Protein AF-A0A915LLZ2-F1 (afdb_monomer_lite)

Radius of gyration: 17.26 Å; chains: 1; bounding box: 29×30×53 Å

Organism: Meloidogyne javanica (NCBI:txid6303)

pLDDT: mean 81.59, std 16.97, range [46.81, 98.12]

Secondary structure (DSSP, 8-state):
-HHHHHHHHHHHHHHH-SSSS--PBPHHHHHHHHT--HHHHHHHHHHHHHTTSEEEEEETTEEEEEE--TTHHHHHHHHHHHHHHHHTT---

Foldseek 3Di:
DVVLLVVVLVVQCVVQVPPPPRDFAALVNQCVVVVHDSVVSVVSLVVNVVVQQWDWDADPVGIGIHGRPVVVVVVVVVVVVVVVVVVVPPDD

InterPro domains:
  IPR036388 Winged helix-like DNA-binding domain superfamily [G3DSA:1.10.10.10] (1-72)
  IPR036390 Winged helix DNA-binding domain superfamily [SSF46785] (8-71)
  IPR037855 Vacuolar protein sorting protein 36 [PTHR13128] (2-71)
  IPR040608 Snf8/Vps36 family [PF04157] (7-58)

Structure (mmCIF, N/CA/C/O backbone):
data_AF-A0A915LLZ2-F1
#
_entry.id   AF-A0A915LLZ2-F1
#
loop_
_atom_site.group_PDB
_atom_site.id
_atom_site.type_symbol
_atom_site.label_atom_id
_atom_site.label_alt_id
_atom_site.label_comp_id
_atom_site.label_asym_id
_atom_site.label_entity_id
_atom_site.label_seq_id
_atom_site.pdbx_PDB_ins_code
_atom_site.Cartn_x
_atom_site.Cartn_y
_atom_site.Cartn_z
_atom_site.occupancy
_atom_site.B_iso_or_equiv
_atom_site.auth_seq_id
_atom_site.auth_comp_id
_atom_site.auth_asym_id
_atom_site.auth_atom_id
_atom_site.pdbx_PDB_model_num
ATOM 1 N N . MET A 1 1 ? -10.251 10.353 -8.697 1.00 58.94 1 MET A N 1
ATOM 2 C CA . MET A 1 1 ? -9.697 9.070 -8.211 1.00 58.94 1 MET A CA 1
ATOM 3 C C . MET A 1 1 ? -8.183 9.026 -8.374 1.00 58.94 1 MET A C 1
ATOM 5 O O . MET A 1 1 ? -7.519 8.634 -7.431 1.00 58.94 1 MET A O 1
ATOM 9 N N . GLU A 1 2 ? -7.640 9.513 -9.490 1.00 71.38 2 GLU A N 1
ATOM 10 C CA . GLU A 1 2 ? -6.193 9.568 -9.767 1.00 71.38 2 GLU A CA 1
ATOM 11 C C . GLU A 1 2 ? -5.359 10.306 -8.698 1.00 71.38 2 GLU A C 1
ATOM 13 O O . GLU A 1 2 ? -4.416 9.721 -8.172 1.00 71.38 2 GLU A O 1
ATOM 18 N N . LYS A 1 3 ? -5.799 11.501 -8.257 1.00 83.38 3 LYS A N 1
ATOM 19 C CA . LYS A 1 3 ? -5.114 12.292 -7.209 1.00 83.38 3 LYS A CA 1
ATOM 20 C C . LYS A 1 3 ? -4.826 11.528 -5.913 1.00 83.38 3 LYS A C 1
ATOM 22 O O . LYS A 1 3 ? -3.776 11.708 -5.320 1.00 83.38 3 LYS A O 1
ATOM 27 N N . MET A 1 4 ? -5.749 10.670 -5.475 1.00 87.81 4 MET A N 1
ATOM 28 C CA . MET A 1 4 ? -5.572 9.918 -4.228 1.00 87.81 4 MET A CA 1
ATOM 29 C C . MET A 1 4 ? -4.456 8.880 -4.361 1.00 87.81 4 MET A C 1
ATOM 31 O O . MET A 1 4 ? -3.728 8.637 -3.409 1.00 87.81 4 MET A O 1
ATOM 35 N N . 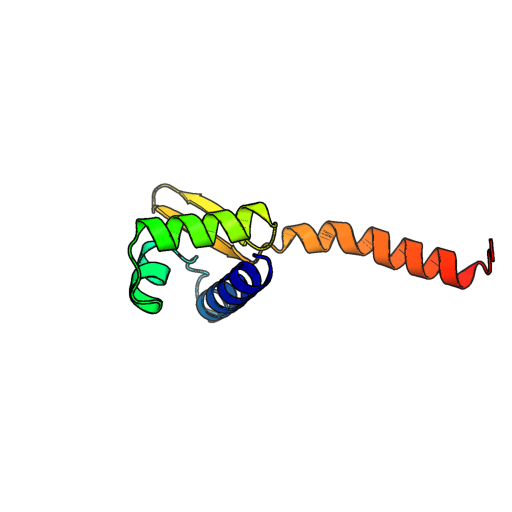ALA A 1 5 ? -4.308 8.260 -5.530 1.00 89.31 5 ALA A N 1
ATOM 36 C CA . ALA A 1 5 ? -3.252 7.282 -5.743 1.00 89.31 5 ALA A CA 1
ATOM 37 C C . ALA A 1 5 ? -1.870 7.947 -5.866 1.00 89.31 5 ALA A C 1
ATOM 39 O O . ALA A 1 5 ? -0.888 7.339 -5.456 1.00 89.31 5 ALA A O 1
ATOM 40 N N . ASP A 1 6 ? -1.798 9.187 -6.371 1.00 91.94 6 ASP A N 1
ATOM 41 C CA . ASP A 1 6 ? -0.560 9.986 -6.354 1.00 91.94 6 ASP A CA 1
ATOM 42 C C . ASP A 1 6 ? -0.123 10.322 -4.927 1.00 91.94 6 ASP A C 1
ATOM 44 O O . ASP A 1 6 ? 1.031 10.110 -4.571 1.00 91.94 6 ASP A O 1
ATOM 48 N N . GLU A 1 7 ? -1.058 10.767 -4.083 1.00 93.12 7 GLU A N 1
ATOM 49 C CA . GLU A 1 7 ? -0.788 11.051 -2.665 1.00 93.12 7 GLU A CA 1
ATOM 50 C C . GLU A 1 7 ? -0.276 9.805 -1.923 1.00 93.12 7 GLU A C 1
ATOM 52 O O . GLU A 1 7 ? 0.641 9.874 -1.103 1.00 93.12 7 GLU A O 1
ATOM 57 N N . ILE A 1 8 ? -0.863 8.641 -2.218 1.00 95.06 8 ILE A N 1
ATOM 58 C CA . ILE A 1 8 ? -0.430 7.365 -1.646 1.00 95.06 8 ILE A CA 1
ATOM 59 C C . ILE A 1 8 ? 0.962 6.974 -2.152 1.00 95.06 8 ILE A C 1
ATOM 61 O O . ILE A 1 8 ? 1.780 6.524 -1.351 1.00 95.06 8 ILE A O 1
ATOM 65 N N . LEU A 1 9 ? 1.244 7.156 -3.444 1.00 93.88 9 LEU A N 1
ATOM 66 C CA . LEU A 1 9 ? 2.563 6.893 -4.017 1.00 93.88 9 LEU A CA 1
ATOM 67 C C . LEU A 1 9 ? 3.635 7.749 -3.339 1.00 93.88 9 LEU A C 1
ATOM 69 O O . LEU A 1 9 ? 4.624 7.202 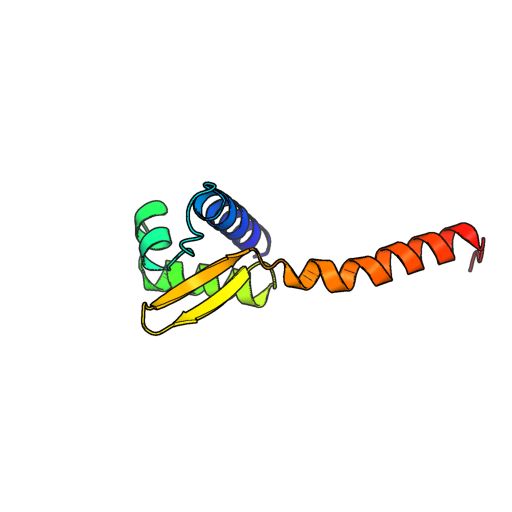-2.863 1.00 93.88 9 LEU A O 1
ATOM 73 N N . GLU A 1 10 ? 3.417 9.061 -3.238 1.00 92.06 10 GLU A N 1
ATOM 74 C CA . GLU A 1 10 ? 4.360 9.984 -2.597 1.00 92.06 10 GLU A CA 1
ATOM 75 C C . GLU A 1 10 ? 4.674 9.555 -1.156 1.00 92.06 10 GLU A C 1
ATOM 77 O O . GLU A 1 10 ? 5.837 9.499 -0.749 1.00 92.06 10 GLU A O 1
ATOM 82 N N . MET A 1 11 ? 3.644 9.168 -0.400 1.00 91.56 11 MET A N 1
ATOM 83 C CA . MET A 1 11 ? 3.801 8.701 0.974 1.00 91.56 11 MET A CA 1
ATOM 84 C C . MET A 1 11 ? 4.580 7.387 1.075 1.00 91.56 11 MET A C 1
ATOM 86 O O . MET A 1 11 ? 5.436 7.251 1.952 1.00 91.56 11 MET A O 1
ATOM 90 N N . VAL A 1 12 ? 4.277 6.411 0.213 1.00 92.69 12 VAL A N 1
ATOM 91 C CA . VAL A 1 12 ? 4.984 5.124 0.203 1.00 92.69 12 VAL A CA 1
ATOM 92 C C . VAL A 1 12 ? 6.453 5.347 -0.145 1.00 92.69 12 VAL A C 1
ATOM 94 O O . VAL A 1 12 ? 7.307 4.888 0.607 1.00 92.69 12 VAL A O 1
ATOM 97 N N . THR A 1 13 ? 6.746 6.125 -1.191 1.00 91.31 13 THR A N 1
ATOM 98 C CA . THR A 1 13 ? 8.113 6.478 -1.606 1.00 91.31 13 THR A CA 1
ATOM 99 C C . THR A 1 13 ? 8.900 7.128 -0.467 1.00 91.31 13 THR A C 1
ATOM 101 O O . THR A 1 13 ? 9.990 6.671 -0.121 1.00 91.31 13 THR A O 1
ATOM 104 N N . ALA A 1 14 ? 8.319 8.129 0.204 1.00 88.69 14 ALA A N 1
ATOM 105 C CA . ALA A 1 14 ? 8.965 8.808 1.329 1.00 88.69 14 ALA A CA 1
ATOM 106 C C . ALA A 1 14 ? 9.308 7.860 2.498 1.00 88.69 14 ALA A C 1
ATOM 108 O O . ALA A 1 14 ? 10.275 8.082 3.233 1.00 88.69 14 ALA A O 1
ATOM 109 N N . MET A 1 15 ? 8.525 6.795 2.680 1.00 86.06 15 MET A N 1
ATOM 110 C CA . MET A 1 15 ? 8.714 5.841 3.772 1.00 86.06 15 MET A CA 1
ATOM 111 C C . MET A 1 15 ? 9.673 4.706 3.400 1.00 86.06 15 MET A C 1
ATOM 113 O O . MET A 1 15 ? 10.343 4.182 4.295 1.00 86.06 15 MET A O 1
ATOM 117 N N . THR A 1 16 ? 9.782 4.355 2.116 1.00 84.81 16 THR A N 1
ATOM 118 C CA . THR A 1 16 ? 10.638 3.260 1.632 1.00 84.81 16 THR A CA 1
ATOM 119 C C . THR A 1 16 ? 12.068 3.685 1.278 1.00 84.81 16 THR A C 1
ATOM 121 O O . THR A 1 16 ? 12.965 2.846 1.344 1.00 84.81 16 THR A O 1
ATOM 124 N N . ASP A 1 17 ? 12.319 4.965 0.984 1.00 69.94 17 ASP A N 1
ATOM 125 C CA . ASP A 1 17 ? 13.605 5.455 0.442 1.00 69.94 17 ASP A CA 1
ATOM 126 C C . ASP A 1 17 ? 14.685 5.807 1.490 1.00 69.94 17 ASP A C 1
ATOM 128 O O . ASP A 1 17 ? 15.731 6.373 1.167 1.00 69.94 17 ASP A O 1
ATOM 132 N N . ASN A 1 18 ? 14.506 5.438 2.761 1.00 60.28 18 ASN A N 1
ATOM 133 C CA . ASN A 1 18 ? 15.385 5.865 3.863 1.00 60.28 18 ASN A CA 1
ATOM 134 C C . ASN A 1 18 ? 16.750 5.136 3.961 1.00 60.28 18 ASN A C 1
ATOM 136 O O . ASN A 1 18 ? 17.278 4.956 5.059 1.00 60.28 18 ASN A O 1
ATOM 140 N N . GLY A 1 19 ? 17.343 4.720 2.833 1.00 55.22 19 GLY A N 1
ATOM 141 C CA . GLY A 1 19 ? 18.756 4.311 2.710 1.00 55.22 19 GLY A CA 1
ATOM 142 C C . GLY A 1 19 ? 19.216 3.109 3.547 1.00 55.22 19 GLY A C 1
ATOM 143 O O . GLY A 1 19 ? 20.401 2.782 3.549 1.00 55.22 19 GLY A O 1
ATOM 144 N N . ASN A 1 20 ? 18.311 2.449 4.265 1.00 46.81 20 ASN A N 1
ATOM 145 C CA . ASN A 1 20 ? 18.635 1.401 5.217 1.00 46.81 20 ASN A CA 1
ATOM 146 C C . ASN A 1 20 ? 17.542 0.335 5.139 1.00 46.81 20 ASN A C 1
ATOM 148 O O . ASN A 1 20 ? 16.439 0.582 5.605 1.00 46.81 20 ASN A O 1
ATOM 152 N N . SER A 1 21 ? 17.847 -0.813 4.520 1.00 53.25 21 SER A N 1
ATOM 153 C CA . SER A 1 21 ? 16.985 -2.007 4.411 1.00 53.25 21 SER A CA 1
ATOM 154 C C . SER A 1 21 ? 15.517 -1.693 4.082 1.00 53.25 21 SER A C 1
ATOM 156 O O . SER A 1 21 ? 14.728 -1.463 4.990 1.00 53.25 21 SER A O 1
ATOM 158 N N . SER A 1 22 ? 15.150 -1.695 2.797 1.00 60.66 22 SER A N 1
ATOM 159 C CA . SER A 1 22 ? 13.808 -1.372 2.283 1.00 60.66 22 SER A CA 1
ATOM 160 C C . SER A 1 22 ? 12.683 -2.106 3.029 1.00 60.66 22 SER A C 1
ATOM 162 O O . SER A 1 22 ? 12.271 -3.200 2.642 1.00 60.66 22 SER A O 1
ATOM 164 N N . SER A 1 23 ? 12.170 -1.524 4.111 1.00 75.69 23 SER A N 1
ATOM 165 C CA . SER A 1 23 ? 10.979 -2.037 4.771 1.00 75.69 23 SER A CA 1
ATOM 166 C C . SER A 1 23 ? 9.798 -1.483 3.997 1.00 75.69 23 SER A C 1
ATOM 168 O O . SER A 1 23 ? 9.548 -0.277 4.047 1.00 75.69 23 SER A O 1
ATOM 170 N N . GLY A 1 24 ? 9.109 -2.329 3.240 1.00 87.12 24 GLY A N 1
ATOM 171 C CA . GLY A 1 24 ? 7.932 -1.888 2.506 1.00 87.12 24 GLY A CA 1
ATOM 172 C C . GLY A 1 24 ? 6.841 -1.340 3.416 1.00 87.12 24 GLY A C 1
ATOM 173 O O . GLY A 1 24 ? 6.887 -1.448 4.646 1.00 87.12 24 GLY A O 1
ATOM 174 N N . PHE A 1 25 ? 5.843 -0.724 2.798 1.00 94.31 25 PHE A N 1
ATOM 175 C CA . 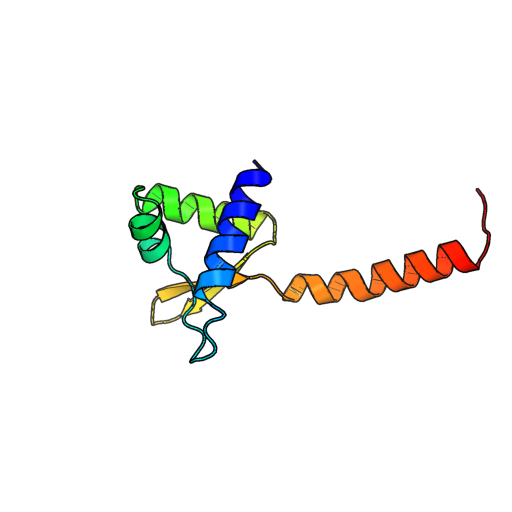PHE A 1 25 ? 4.806 -0.002 3.516 1.00 94.31 25 PHE A CA 1
ATOM 176 C C . PHE A 1 25 ? 3.534 -0.842 3.646 1.00 94.31 25 PHE A C 1
ATOM 178 O O . PHE A 1 25 ? 2.966 -1.305 2.663 1.00 94.31 25 PHE A O 1
ATOM 185 N N . SER A 1 26 ? 3.074 -1.059 4.872 1.00 95.50 26 SER A N 1
ATOM 186 C CA . SER A 1 26 ? 1.889 -1.862 5.183 1.00 95.50 26 SER A CA 1
ATOM 187 C C . SER A 1 26 ? 0.635 -1.001 5.350 1.00 95.50 26 SER A C 1
ATOM 189 O O . SER A 1 26 ? 0.689 0.173 5.728 1.00 95.50 26 SER A O 1
ATOM 191 N N . ALA A 1 27 ? -0.537 -1.621 5.184 1.00 96.88 27 ALA A N 1
ATOM 192 C CA . ALA A 1 27 ? -1.819 -0.965 5.448 1.00 96.88 27 ALA A CA 1
ATOM 193 C C . ALA A 1 27 ? -1.951 -0.460 6.896 1.00 96.88 27 ALA A C 1
ATOM 195 O O . ALA A 1 27 ? -2.599 0.557 7.137 1.00 96.88 27 ALA A O 1
ATOM 196 N N . ALA A 1 28 ? -1.309 -1.128 7.861 1.00 96.00 28 ALA A N 1
ATOM 197 C CA . ALA A 1 28 ? -1.298 -0.690 9.254 1.00 96.00 28 ALA A CA 1
ATOM 198 C C . ALA A 1 28 ? -0.496 0.607 9.446 1.00 96.00 28 ALA A C 1
ATOM 200 O O . ALA A 1 28 ? -0.925 1.488 10.196 1.00 96.00 28 ALA A O 1
ATOM 201 N N . GLN A 1 29 ? 0.637 0.751 8.749 1.00 95.12 29 GLN A N 1
ATOM 202 C CA . GLN A 1 29 ? 1.421 1.989 8.758 1.00 95.12 29 GLN A CA 1
ATOM 203 C C . GLN A 1 29 ? 0.631 3.139 8.127 1.00 95.12 29 GLN A C 1
ATOM 205 O O . GLN A 1 29 ? 0.559 4.209 8.732 1.00 95.12 29 GLN A O 1
ATOM 210 N N . LEU A 1 30 ? -0.042 2.902 6.994 1.00 95.38 30 LEU A N 1
ATOM 211 C CA . LEU A 1 30 ? -0.905 3.908 6.369 1.00 95.38 30 LEU A CA 1
ATOM 212 C C . LEU A 1 30 ? -2.076 4.309 7.278 1.00 95.38 30 LEU A C 1
ATOM 214 O O . LEU A 1 30 ? -2.330 5.493 7.473 1.00 95.38 30 LEU A O 1
ATOM 218 N N . ALA A 1 31 ? -2.770 3.337 7.875 1.00 97.19 31 ALA A N 1
ATOM 219 C CA . ALA A 1 31 ? -3.888 3.594 8.782 1.00 97.19 31 ALA A CA 1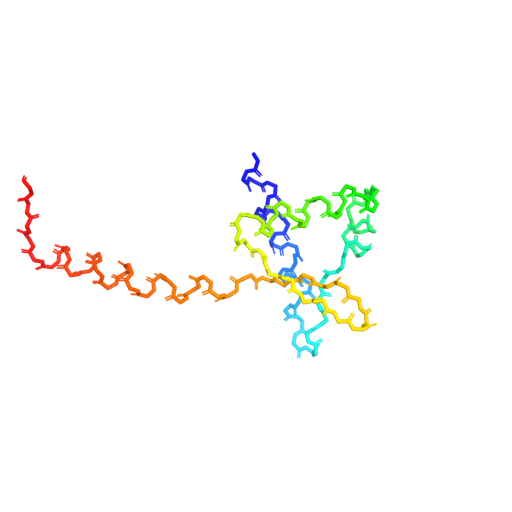
ATOM 220 C C . ALA A 1 31 ? -3.469 4.471 9.968 1.00 97.19 31 ALA A C 1
ATOM 222 O O . ALA A 1 31 ? -4.133 5.461 10.282 1.00 97.19 31 ALA A O 1
ATOM 223 N N . LYS A 1 32 ? -2.326 4.140 10.585 1.00 95.81 32 LYS A N 1
ATOM 224 C CA . LYS A 1 32 ? -1.750 4.908 11.692 1.00 95.81 32 LYS A CA 1
ATOM 225 C C . LYS A 1 32 ? -1.341 6.314 11.258 1.00 95.81 32 LYS A C 1
ATOM 227 O O . LYS A 1 32 ? -1.589 7.259 11.998 1.00 95.81 32 LYS A O 1
ATOM 232 N N . HIS A 1 33 ? -0.712 6.448 10.093 1.00 92.94 33 HIS A N 1
ATOM 233 C CA . HIS A 1 33 ? -0.221 7.731 9.599 1.00 92.94 33 HIS A CA 1
ATOM 234 C C . HIS A 1 33 ? -1.366 8.667 9.183 1.00 92.94 33 HIS A C 1
ATOM 236 O O . HIS A 1 33 ? -1.365 9.839 9.544 1.00 92.94 33 HIS A O 1
ATOM 242 N N . SER A 1 34 ? -2.371 8.152 8.472 1.00 93.12 34 SER A N 1
ATOM 243 C CA . SER A 1 34 ? -3.500 8.943 7.965 1.00 93.12 34 SER A CA 1
ATOM 244 C C . SER A 1 34 ? -4.678 9.062 8.940 1.00 93.12 34 SER A C 1
ATOM 246 O O . SER A 1 34 ? -5.643 9.754 8.628 1.00 93.12 34 SER A O 1
ATOM 248 N N . GLY A 1 35 ? -4.648 8.377 10.088 1.00 96.44 35 GLY A N 1
ATOM 249 C CA . GLY A 1 35 ? -5.749 8.394 11.059 1.00 96.44 35 GLY A CA 1
ATOM 250 C C . GLY A 1 35 ? -7.045 7.775 10.525 1.00 96.44 35 GLY A C 1
ATOM 251 O O . GLY A 1 35 ? -8.136 8.235 10.856 1.00 96.44 35 GLY A O 1
ATOM 252 N N . ILE A 1 36 ? -6.933 6.753 9.673 1.00 96.81 36 ILE A N 1
ATOM 253 C CA . ILE A 1 36 ? -8.067 6.075 9.027 1.00 96.81 36 ILE A CA 1
ATOM 254 C C . ILE A 1 36 ? -8.183 4.620 9.483 1.00 96.81 36 ILE A C 1
ATOM 256 O O . ILE A 1 36 ? -7.267 4.060 10.084 1.00 96.81 36 ILE A O 1
ATOM 260 N N . SER A 1 37 ? -9.314 3.980 9.179 1.00 98.12 37 SER A N 1
ATOM 261 C CA . SER A 1 37 ? -9.480 2.551 9.445 1.00 98.12 37 SER A CA 1
ATOM 262 C C . SER A 1 37 ? -8.511 1.710 8.605 1.00 98.12 37 SER A C 1
ATOM 264 O O . SER A 1 37 ? -8.163 2.065 7.477 1.00 98.12 37 SER A O 1
ATOM 266 N N . LEU A 1 38 ? -8.116 0.549 9.138 1.00 97.38 38 LEU A N 1
ATOM 267 C CA . LEU A 1 38 ? -7.245 -0.398 8.435 1.00 97.38 38 LEU A CA 1
ATOM 268 C C . LEU A 1 38 ? -7.838 -0.855 7.093 1.00 97.38 38 LEU A C 1
ATOM 270 O O . LEU A 1 38 ? -7.105 -1.042 6.124 1.00 97.38 38 LEU A O 1
ATOM 274 N N . ILE A 1 39 ? -9.165 -1.003 7.033 1.00 97.81 39 ILE A N 1
ATOM 275 C CA . ILE A 1 39 ? -9.888 -1.372 5.810 1.00 97.81 39 ILE A CA 1
ATOM 276 C C . ILE A 1 39 ? -9.704 -0.280 4.752 1.00 97.81 39 ILE A C 1
ATOM 278 O O . ILE A 1 39 ? -9.242 -0.579 3.655 1.00 97.81 39 ILE A O 1
ATOM 282 N N . LEU A 1 40 ? -9.954 0.987 5.103 1.00 96.88 40 LEU A N 1
ATOM 283 C CA . LEU A 1 40 ? -9.822 2.101 4.161 1.00 96.88 40 LEU A CA 1
ATOM 284 C C . LEU A 1 40 ? -8.370 2.296 3.704 1.00 96.88 40 LEU A C 1
ATOM 286 O O . LEU A 1 40 ? -8.118 2.583 2.538 1.00 96.88 40 LEU A O 1
ATOM 290 N N . ALA A 1 41 ? -7.404 2.113 4.605 1.00 97.50 41 ALA A N 1
ATOM 291 C CA . ALA A 1 41 ? -5.989 2.119 4.245 1.00 97.50 41 ALA A CA 1
ATOM 292 C C . ALA A 1 41 ? -5.652 1.009 3.234 1.00 97.50 41 ALA A C 1
ATOM 294 O O . ALA A 1 4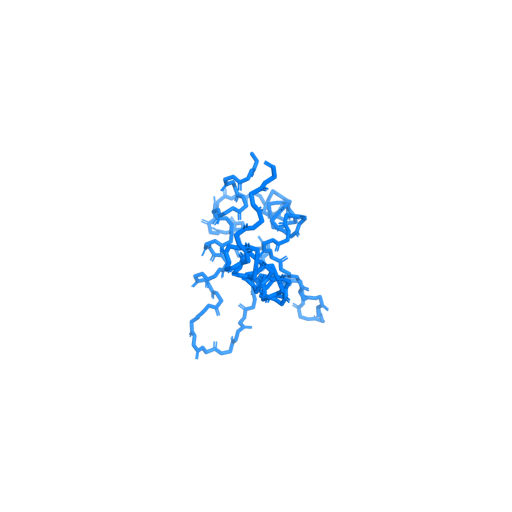1 ? -4.976 1.259 2.238 1.00 97.50 41 ALA A O 1
ATOM 295 N N .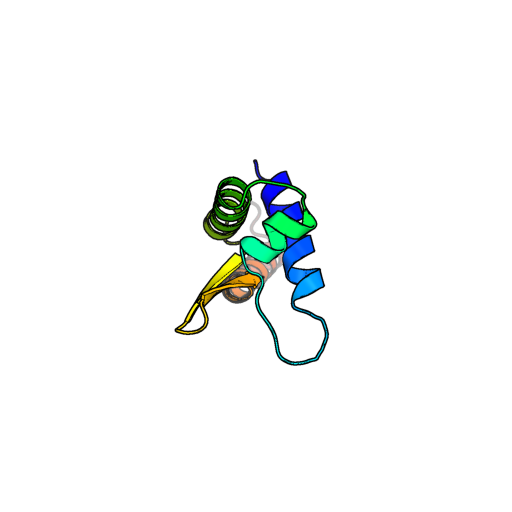 SER A 1 42 ? -6.168 -0.201 3.458 1.00 96.69 42 SER A N 1
ATOM 296 C CA . SER A 1 42 ? -5.958 -1.339 2.556 1.00 96.69 42 SER A CA 1
ATOM 297 C C . SER A 1 42 ? -6.562 -1.091 1.173 1.00 96.69 42 SER A C 1
ATOM 299 O O . SER A 1 42 ? -5.924 -1.392 0.168 1.00 96.69 42 SER A O 1
ATOM 301 N N . GLU A 1 43 ? -7.767 -0.520 1.106 1.00 97.00 43 GLU A N 1
ATOM 302 C CA . GLU A 1 43 ? -8.411 -0.158 -0.162 1.00 97.00 43 GLU A CA 1
ATOM 303 C C . GLU A 1 43 ? -7.610 0.900 -0.920 1.00 97.00 43 GLU A C 1
ATOM 305 O O . GLU A 1 43 ? -7.367 0.735 -2.111 1.00 97.00 43 GLU A O 1
ATOM 310 N N . ARG A 1 44 ? -7.123 1.943 -0.239 1.00 96.62 44 ARG A N 1
ATOM 311 C CA . ARG A 1 44 ? -6.314 2.996 -0.875 1.00 96.62 44 ARG A CA 1
ATOM 312 C C . ARG A 1 44 ? -5.010 2.466 -1.468 1.00 96.62 44 ARG A C 1
ATOM 314 O O . ARG A 1 44 ? -4.659 2.847 -2.581 1.00 96.62 44 ARG A O 1
ATOM 321 N N . LEU A 1 45 ? -4.323 1.568 -0.761 1.00 96.88 45 LEU A N 1
ATOM 322 C CA . LEU A 1 45 ? -3.114 0.917 -1.281 1.00 96.88 45 LEU A CA 1
ATOM 323 C C . LEU A 1 45 ? -3.428 0.045 -2.501 1.00 96.88 45 LEU A C 1
ATOM 325 O O . LEU A 1 45 ? -2.734 0.139 -3.509 1.00 96.88 45 LEU A O 1
ATOM 329 N N . ARG A 1 46 ? -4.516 -0.735 -2.452 1.00 95.69 46 ARG A N 1
ATOM 330 C CA . ARG A 1 46 ? -4.973 -1.548 -3.593 1.00 95.69 46 ARG A CA 1
ATOM 331 C C . ARG A 1 46 ? -5.405 -0.700 -4.788 1.00 95.69 46 ARG A C 1
ATOM 333 O O . ARG A 1 46 ? -5.156 -1.090 -5.917 1.00 95.69 46 ARG A O 1
ATOM 340 N N . MET A 1 47 ? -6.016 0.462 -4.564 1.00 95.69 47 MET A N 1
ATOM 341 C CA . MET A 1 47 ? -6.357 1.396 -5.642 1.00 95.69 47 MET A CA 1
ATOM 342 C C . MET A 1 47 ? -5.108 1.966 -6.324 1.00 95.69 47 MET A C 1
ATOM 344 O O . MET A 1 47 ? -5.114 2.162 -7.535 1.00 95.69 47 MET A O 1
ATOM 348 N N . ALA A 1 48 ? -4.048 2.251 -5.563 1.00 95.19 48 ALA A N 1
ATOM 349 C CA . ALA A 1 48 ? -2.780 2.702 -6.132 1.00 95.19 48 ALA A CA 1
ATOM 350 C C . ALA A 1 48 ? -2.034 1.564 -6.859 1.00 95.19 48 ALA A C 1
ATOM 352 O O . ALA A 1 48 ? -1.414 1.811 -7.892 1.00 95.19 48 ALA A O 1
ATOM 353 N N . GLU A 1 49 ? -2.142 0.326 -6.368 1.00 95.38 49 GLU A N 1
ATOM 354 C CA . GLU A 1 49 ? -1.688 -0.888 -7.067 1.00 95.38 49 GLU A CA 1
ATOM 355 C C . GLU A 1 49 ? -2.430 -1.090 -8.401 1.00 95.38 49 GLU A C 1
ATOM 357 O O . GLU A 1 49 ? -1.788 -1.287 -9.426 1.00 95.38 49 GLU A O 1
ATOM 362 N N . ASP A 1 50 ? -3.761 -0.978 -8.416 1.00 94.25 50 ASP A N 1
ATOM 363 C CA . ASP A 1 50 ? -4.595 -1.151 -9.620 1.00 94.25 50 ASP A CA 1
ATOM 364 C C . ASP A 1 50 ? -4.291 -0.104 -10.707 1.00 94.25 50 ASP A C 1
ATOM 366 O O . ASP A 1 50 ? -4.348 -0.384 -11.901 1.00 94.25 50 ASP A O 1
ATOM 370 N N . GLN A 1 51 ? -3.874 1.098 -10.298 1.00 92.38 51 GLN A N 1
ATOM 371 C CA . GLN A 1 51 ? -3.382 2.144 -11.204 1.00 92.38 51 GLN A CA 1
ATOM 372 C C . GLN A 1 51 ? -1.920 1.945 -11.628 1.00 92.38 51 GLN A C 1
ATOM 374 O O . GLN A 1 51 ? -1.337 2.821 -12.265 1.00 92.38 51 GLN A O 1
ATOM 379 N N . GLY A 1 52 ? -1.297 0.835 -11.233 1.00 92.38 52 GLY A N 1
ATOM 380 C CA . GLY A 1 52 ? 0.090 0.518 -11.539 1.00 92.38 52 GLY A CA 1
ATOM 381 C C . GLY A 1 52 ? 1.106 1.412 -10.831 1.00 92.38 52 GLY A C 1
ATOM 382 O O . GLY A 1 52 ? 2.270 1.372 -11.206 1.00 92.38 52 GLY A O 1
ATOM 383 N N . LYS A 1 53 ? 0.722 2.214 -9.831 1.00 92.12 53 LYS A N 1
ATOM 384 C CA . LYS A 1 53 ? 1.651 3.111 -9.113 1.00 92.12 53 LYS A CA 1
ATOM 385 C C . LYS A 1 53 ? 2.443 2.379 -8.039 1.00 92.12 53 LYS A C 1
ATOM 387 O O . LYS A 1 53 ? 3.590 2.729 -7.778 1.00 92.12 53 LYS A O 1
ATOM 392 N N . LEU A 1 54 ? 1.836 1.367 -7.426 1.00 94.69 54 LEU A N 1
ATOM 393 C CA . LEU A 1 54 ? 2.470 0.522 -6.419 1.00 94.69 54 LEU A CA 1
ATOM 394 C C . LEU A 1 54 ? 2.557 -0.925 -6.891 1.00 94.69 54 LEU A C 1
ATOM 396 O O . LEU A 1 54 ? 1.711 -1.394 -7.648 1.00 94.69 54 LEU A O 1
ATOM 400 N N . CYS A 1 55 ? 3.552 -1.641 -6.390 1.00 94.19 55 CYS A N 1
ATOM 401 C CA . CYS A 1 55 ? 3.609 -3.095 -6.426 1.00 94.19 55 CYS A CA 1
ATOM 402 C C . CYS A 1 55 ? 3.597 -3.627 -4.989 1.00 94.19 55 CYS A C 1
ATOM 404 O O . CYS A 1 55 ? 3.923 -2.903 -4.042 1.00 94.19 55 CYS A O 1
ATOM 406 N N . ARG A 1 56 ? 3.183 -4.883 -4.811 1.00 94.25 56 ARG A N 1
ATOM 407 C CA . ARG A 1 56 ? 3.137 -5.518 -3.493 1.00 94.25 56 ARG A CA 1
ATOM 408 C C . ARG A 1 56 ? 4.010 -6.759 -3.433 1.00 94.25 56 ARG A C 1
ATOM 410 O O . ARG A 1 56 ? 4.104 -7.502 -4.406 1.00 94.25 56 ARG A O 1
ATOM 417 N N . ASP A 1 57 ? 4.576 -6.983 -2.260 1.00 93.00 57 ASP A N 1
ATOM 418 C CA . ASP A 1 57 ? 5.316 -8.183 -1.899 1.00 93.00 57 ASP A CA 1
ATOM 419 C C . ASP A 1 57 ? 4.570 -8.893 -0.765 1.00 93.00 57 ASP A C 1
ATOM 421 O O . ASP A 1 57 ? 4.322 -8.305 0.295 1.00 93.00 57 ASP A O 1
ATOM 425 N N . ASP A 1 58 ? 4.151 -10.132 -1.022 1.00 94.44 58 ASP A N 1
ATOM 426 C CA . ASP A 1 58 ? 3.438 -10.975 -0.064 1.00 94.44 58 ASP A CA 1
ATOM 427 C C . ASP A 1 58 ? 4.400 -12.028 0.480 1.00 94.44 58 ASP A C 1
ATOM 429 O O . ASP A 1 58 ? 4.814 -12.956 -0.220 1.00 94.44 58 ASP A O 1
ATOM 433 N N . THR A 1 59 ? 4.784 -11.854 1.740 1.00 89.94 59 THR A N 1
ATOM 434 C CA . THR A 1 59 ? 5.807 -12.666 2.395 1.00 89.94 59 THR A CA 1
ATOM 435 C C . THR A 1 59 ? 5.271 -13.267 3.688 1.00 89.94 59 THR A C 1
ATOM 437 O O . THR A 1 59 ? 4.256 -12.841 4.236 1.00 89.94 59 THR A O 1
ATOM 440 N N . ILE A 1 60 ? 6.028 -14.197 4.276 1.00 92.38 60 ILE A N 1
ATOM 441 C CA . ILE A 1 60 ? 5.729 -14.717 5.621 1.00 92.38 60 ILE A CA 1
ATOM 442 C C . ILE A 1 60 ? 5.700 -13.623 6.704 1.00 92.38 60 ILE A C 1
ATOM 444 O O . ILE A 1 60 ? 5.122 -13.832 7.768 1.00 92.38 60 ILE A O 1
ATOM 448 N N . GLN A 1 61 ? 6.348 -12.478 6.461 1.00 87.94 61 GLN A N 1
ATOM 449 C CA . GLN A 1 61 ? 6.385 -11.344 7.386 1.00 87.94 61 GLN A CA 1
ATOM 450 C C . GLN A 1 61 ? 5.165 -10.428 7.227 1.00 87.94 61 GLN A C 1
ATOM 452 O O . GLN A 1 61 ? 4.900 -9.608 8.106 1.00 87.94 61 GLN A O 1
ATOM 457 N N . GLY A 1 62 ? 4.419 -10.576 6.131 1.00 90.94 62 GLY A N 1
ATOM 458 C CA . GLY A 1 62 ? 3.222 -9.810 5.824 1.00 90.94 62 GLY A CA 1
ATOM 459 C C . GLY A 1 62 ? 3.214 -9.259 4.402 1.00 90.94 62 GLY A C 1
ATOM 460 O O . GLY A 1 62 ? 4.098 -9.539 3.590 1.00 90.94 62 GLY A O 1
ATOM 461 N N . LEU A 1 63 ? 2.186 -8.448 4.147 1.00 94.12 63 LEU A N 1
ATOM 462 C CA . LEU A 1 63 ? 1.949 -7.776 2.878 1.00 94.12 63 LEU A CA 1
ATOM 463 C C . LEU A 1 63 ? 2.491 -6.349 2.920 1.00 94.12 63 LEU A C 1
ATOM 465 O O . LEU A 1 63 ? 2.039 -5.526 3.729 1.00 94.12 63 LEU A O 1
ATOM 469 N N . PHE A 1 64 ? 3.408 -6.053 2.011 1.00 94.69 64 PHE A N 1
ATOM 470 C CA . PHE A 1 64 ? 4.053 -4.753 1.916 1.00 94.69 64 PHE A CA 1
ATOM 471 C C . PHE A 1 64 ? 3.897 -4.161 0.522 1.00 94.69 64 PHE A C 1
ATOM 473 O O . PHE A 1 64 ? 3.885 -4.888 -0.465 1.00 94.69 64 PHE A O 1
ATOM 480 N N . PHE A 1 65 ? 3.788 -2.839 0.449 1.00 95.56 65 PHE A N 1
ATOM 481 C CA . PHE A 1 65 ? 3.684 -2.082 -0.791 1.00 95.56 65 PHE A CA 1
ATOM 482 C C . PHE A 1 65 ? 4.941 -1.243 -1.021 1.00 95.56 65 PHE A C 1
ATOM 484 O O . PHE A 1 65 ? 5.530 -0.715 -0.072 1.00 95.56 65 PHE A O 1
ATOM 491 N N . TYR A 1 66 ? 5.312 -1.104 -2.290 1.00 94.06 66 TYR A N 1
ATOM 492 C CA . TYR A 1 66 ? 6.475 -0.360 -2.763 1.00 94.06 66 TYR A CA 1
ATOM 493 C C . TYR A 1 66 ? 6.110 0.454 -4.008 1.00 94.06 66 TYR A C 1
ATOM 495 O O . TYR A 1 66 ? 5.159 0.086 -4.708 1.00 94.06 66 TYR A O 1
ATOM 503 N N . PRO A 1 67 ? 6.855 1.529 -4.322 1.00 93.12 67 PRO A N 1
ATOM 504 C CA . PRO A 1 67 ? 6.715 2.214 -5.601 1.00 93.12 67 PRO A CA 1
ATOM 505 C C . PRO A 1 67 ? 6.934 1.233 -6.757 1.00 93.12 67 PRO A C 1
ATOM 507 O O . PRO A 1 67 ? 7.883 0.442 -6.749 1.00 93.12 67 PRO A O 1
ATOM 510 N N . ASN A 1 68 ? 6.046 1.258 -7.749 1.00 91.94 68 ASN A N 1
ATOM 511 C CA . ASN A 1 68 ? 6.155 0.372 -8.897 1.00 91.94 68 ASN A CA 1
ATOM 512 C C . ASN A 1 68 ? 7.202 0.891 -9.893 1.00 91.94 68 ASN A C 1
ATOM 514 O O . ASN A 1 68 ? 6.898 1.675 -10.790 1.00 91.94 68 ASN A O 1
ATOM 518 N N . ASN A 1 69 ? 8.427 0.389 -9.770 1.00 86.69 69 ASN A N 1
ATOM 519 C CA . ASN A 1 69 ? 9.514 0.697 -10.700 1.00 86.69 69 ASN A CA 1
ATOM 520 C C . ASN A 1 69 ? 9.530 -0.210 -11.946 1.00 86.69 69 ASN A C 1
ATOM 522 O O . ASN A 1 69 ? 10.349 0.008 -12.836 1.00 86.69 69 ASN A O 1
ATOM 526 N N . PHE A 1 70 ? 8.642 -1.208 -12.053 1.00 83.62 70 PHE A N 1
ATOM 527 C CA . PHE A 1 70 ? 8.579 -2.088 -13.229 1.00 83.62 70 PHE A CA 1
ATOM 528 C C . PHE A 1 70 ? 8.040 -1.358 -14.464 1.00 83.62 70 PHE A C 1
ATOM 530 O O . PHE A 1 70 ? 8.461 -1.651 -15.578 1.00 83.62 70 PHE A O 1
ATOM 537 N N . ASN A 1 71 ? 7.183 -0.350 -14.272 1.00 66.31 71 ASN A N 1
ATOM 538 C CA . ASN A 1 71 ? 6.625 0.451 -15.367 1.00 66.31 71 ASN A CA 1
ATOM 539 C C . ASN A 1 71 ? 7.670 1.327 -16.074 1.00 66.31 71 ASN A C 1
ATOM 541 O O . ASN A 1 71 ? 7.426 1.802 -17.180 1.00 66.31 71 ASN A O 1
ATOM 545 N N . LEU A 1 72 ? 8.835 1.557 -15.459 1.00 61.34 72 LEU A N 1
ATOM 546 C CA . LEU A 1 72 ? 9.936 2.261 -16.123 1.00 61.34 72 LEU A CA 1
ATOM 547 C C . LEU A 1 72 ? 10.450 1.475 -17.338 1.00 61.34 72 LEU A C 1
ATOM 549 O O . LEU A 1 72 ? 10.909 2.088 -18.291 1.00 61.34 72 LEU A O 1
ATOM 553 N N . LEU A 1 73 ? 10.274 0.148 -17.351 1.00 55.53 73 LEU A N 1
ATOM 554 C CA . LEU A 1 73 ? 10.690 -0.720 -18.454 1.00 55.53 73 LEU A CA 1
ATOM 555 C C . LEU A 1 73 ? 9.817 -0.569 -19.714 1.00 55.53 73 LEU A C 1
ATOM 557 O O . LEU A 1 73 ? 10.261 -0.927 -20.797 1.00 55.53 73 LEU A O 1
ATOM 561 N N . GLU A 1 74 ? 8.589 -0.046 -19.599 1.00 54.62 74 GLU A N 1
ATOM 562 C CA . GLU A 1 74 ? 7.695 0.170 -20.753 1.00 54.62 74 GLU A CA 1
ATOM 563 C C . GLU A 1 74 ? 7.870 1.558 -21.394 1.00 54.62 74 GLU A C 1
ATOM 565 O O . GLU A 1 74 ? 7.500 1.770 -22.552 1.00 54.62 74 GLU A O 1
ATOM 570 N N . ASN A 1 75 ? 8.426 2.522 -20.654 1.00 52.19 75 ASN A N 1
ATOM 571 C CA . ASN A 1 75 ? 8.607 3.890 -21.144 1.00 52.19 75 ASN A CA 1
ATOM 572 C C . ASN A 1 75 ? 9.855 4.049 -22.017 1.00 52.19 75 ASN A C 1
ATOM 574 O O . ASN A 1 75 ? 9.850 4.919 -22.887 1.00 52.19 75 ASN A O 1
ATOM 578 N N . ASP A 1 76 ? 10.860 3.185 -21.854 1.00 52.75 76 ASP A N 1
ATOM 579 C CA . ASP A 1 76 ? 12.064 3.200 -22.689 1.00 52.75 76 ASP A CA 1
ATOM 580 C C . ASP A 1 76 ? 11.712 2.995 -24.177 1.00 52.75 76 ASP A C 1
ATOM 582 O O . ASP A 1 76 ? 12.195 3.733 -25.034 1.00 52.75 76 ASP A O 1
ATOM 586 N N . GLU A 1 77 ? 10.769 2.100 -24.502 1.00 54.75 77 GLU A N 1
ATOM 587 C CA . GLU A 1 77 ? 10.348 1.872 -25.894 1.00 54.75 77 GLU A CA 1
ATOM 588 C C . GLU A 1 77 ? 9.501 3.026 -26.454 1.00 54.75 77 GLU A C 1
ATOM 590 O O . GLU A 1 77 ? 9.652 3.410 -27.617 1.00 54.75 77 GLU A O 1
ATOM 595 N N . LYS A 1 78 ? 8.619 3.627 -25.643 1.00 52.72 78 LYS A N 1
ATOM 596 C CA . LYS A 1 78 ? 7.785 4.754 -26.093 1.00 52.72 78 LYS A CA 1
ATOM 597 C C . LYS A 1 78 ? 8.587 6.028 -26.306 1.00 52.72 78 LYS A C 1
ATOM 599 O O . LYS A 1 78 ? 8.315 6.729 -27.275 1.00 52.72 78 LYS A O 1
ATOM 604 N N . GLU A 1 79 ? 9.566 6.325 -25.455 1.00 54.00 79 GLU A N 1
ATOM 605 C CA . GLU A 1 79 ? 10.400 7.519 -25.607 1.00 54.00 79 GLU A CA 1
ATOM 606 C C . GLU A 1 79 ? 11.319 7.410 -26.838 1.00 54.00 79 GLU A C 1
ATOM 608 O O . GLU A 1 79 ? 11.556 8.406 -27.524 1.00 54.00 79 GLU A O 1
ATOM 613 N N . GLU A 1 80 ? 11.798 6.204 -27.169 1.00 57.34 80 GLU A N 1
ATOM 614 C CA . GLU A 1 80 ? 12.571 5.945 -28.391 1.00 57.34 80 GLU A CA 1
ATOM 615 C C . GLU A 1 80 ? 11.708 6.027 -29.658 1.00 57.34 80 GLU A C 1
ATOM 617 O O . GLU A 1 80 ? 12.130 6.628 -30.651 1.00 57.34 80 GLU A O 1
ATOM 622 N N . ILE A 1 81 ? 10.478 5.499 -29.625 1.00 58.62 81 ILE A N 1
ATOM 623 C CA . ILE A 1 81 ? 9.528 5.605 -30.743 1.00 58.62 81 ILE A CA 1
ATOM 624 C C . ILE A 1 81 ? 9.118 7.065 -30.969 1.00 58.62 81 ILE A C 1
ATOM 626 O O . ILE A 1 81 ? 9.120 7.512 -32.114 1.00 58.62 81 ILE A O 1
ATOM 630 N N . ASP A 1 82 ? 8.835 7.835 -29.916 1.00 59.62 82 ASP A N 1
ATOM 631 C CA . ASP A 1 82 ? 8.441 9.247 -30.042 1.00 59.62 82 ASP A CA 1
ATOM 632 C C . ASP A 1 82 ? 9.598 10.097 -30.609 1.00 59.62 82 ASP A C 1
ATOM 634 O O . ASP A 1 82 ? 9.408 10.891 -31.534 1.00 59.62 82 ASP A O 1
ATOM 638 N N . LYS A 1 83 ? 10.841 9.836 -30.172 1.00 61.47 83 LYS A N 1
ATOM 639 C CA . LYS A 1 83 ? 12.064 10.436 -30.750 1.00 61.47 83 LYS A CA 1
ATOM 640 C C . LYS A 1 83 ? 12.282 10.030 -32.217 1.00 61.47 83 LYS A C 1
ATOM 642 O O . LYS A 1 83 ? 12.734 10.846 -33.030 1.00 61.47 83 LYS A O 1
ATOM 647 N N . LEU A 1 84 ? 11.958 8.792 -32.593 1.00 57.44 84 LEU A N 1
ATOM 648 C CA . LEU A 1 84 ? 12.071 8.306 -33.973 1.00 57.44 84 LEU A CA 1
ATOM 649 C C . LEU A 1 84 ? 10.977 8.883 -34.892 1.00 57.44 84 LEU A C 1
ATOM 651 O O . LEU A 1 84 ? 11.251 9.177 -36.055 1.00 57.44 84 LEU A O 1
ATOM 655 N N . VAL A 1 85 ? 9.757 9.075 -34.385 1.00 63.34 85 VAL A N 1
ATOM 656 C CA . VAL A 1 85 ? 8.632 9.690 -35.112 1.00 63.34 85 VAL A CA 1
ATOM 657 C C . VAL A 1 85 ? 8.886 11.184 -35.335 1.00 63.34 85 VAL A C 1
ATOM 659 O O . VAL A 1 85 ? 8.756 11.654 -36.467 1.00 63.34 85 VAL A O 1
ATOM 662 N N . PHE A 1 86 ? 9.365 11.909 -34.317 1.00 60.62 86 PHE A N 1
ATOM 663 C CA . PHE A 1 86 ? 9.739 13.326 -34.446 1.00 60.62 86 PHE A CA 1
ATOM 664 C C . PHE A 1 86 ? 10.940 13.560 -35.375 1.00 60.62 86 PHE A C 1
ATOM 666 O O . PHE A 1 86 ? 10.980 14.562 -36.085 1.00 60.62 86 PHE A O 1
ATOM 673 N N . SER A 1 87 ? 11.919 12.649 -35.406 1.00 60.38 87 SER A N 1
ATOM 674 C CA . SER A 1 87 ? 13.100 12.792 -36.276 1.00 60.38 87 SER A CA 1
ATOM 675 C C . SER A 1 87 ? 12.853 12.407 -37.737 1.00 60.38 87 SER A C 1
ATOM 677 O O . SER A 1 87 ? 13.637 12.796 -38.604 1.00 60.38 87 SER A O 1
ATOM 679 N N . LYS A 1 88 ? 11.774 11.673 -38.039 1.00 59.28 88 LYS A N 1
ATOM 680 C CA . LYS A 1 88 ? 11.448 11.249 -39.409 1.00 59.28 88 LYS A CA 1
ATOM 681 C C . LYS A 1 88 ? 10.546 12.206 -40.185 1.00 59.28 88 LYS A C 1
ATOM 683 O O . LYS A 1 88 ? 10.358 11.954 -41.370 1.00 59.28 88 LYS A O 1
ATOM 688 N N . GLY A 1 89 ? 10.041 13.286 -39.578 1.00 55.06 89 GLY A N 1
ATOM 689 C CA . GLY A 1 89 ? 9.251 14.305 -40.289 1.00 55.06 89 GLY A CA 1
ATOM 690 C C . GLY A 1 89 ? 8.114 13.706 -41.121 1.00 55.06 89 GLY A C 1
ATOM 691 O O . GLY A 1 89 ? 7.904 14.106 -42.263 1.00 55.06 89 GLY A O 1
ATOM 692 N N . ILE A 1 90 ? 7.456 12.663 -40.601 1.00 60.69 90 ILE A N 1
ATOM 693 C CA . ILE A 1 90 ? 6.253 12.120 -41.231 1.00 60.69 90 ILE A CA 1
ATOM 694 C C . ILE A 1 90 ? 5.087 12.902 -40.649 1.00 60.69 90 ILE A C 1
ATOM 696 O O . ILE A 1 90 ? 4.458 12.504 -39.669 1.00 60.69 90 ILE A O 1
ATOM 700 N N . ASP A 1 91 ? 4.867 14.059 -41.249 1.00 57.38 91 ASP A N 1
ATOM 701 C CA . ASP A 1 91 ? 3.651 14.834 -41.099 1.00 57.38 91 ASP A CA 1
ATOM 702 C C . ASP A 1 91 ? 2.535 14.003 -41.758 1.00 57.38 91 ASP A C 1
ATOM 704 O O . ASP A 1 91 ? 2.677 13.571 -42.905 1.00 57.38 91 ASP A O 1
ATOM 708 N N . ASN A 1 92 ? 1.473 13.699 -41.011 1.00 50.69 92 ASN A N 1
ATOM 709 C CA . ASN A 1 92 ? 0.300 12.982 -41.523 1.00 50.69 92 ASN A CA 1
ATOM 710 C C . ASN A 1 92 ? -0.490 13.845 -42.517 1.00 50.69 92 ASN A C 1
ATOM 712 O O . ASN A 1 92 ? -0.663 15.051 -42.221 1.00 50.69 92 ASN A O 1
#

Sequence (92 aa):
MEKMADEILEMVTAMTDNGNSSSGFSAAQLAKHSGISLILASERLRMAEDQGKLCRDDTIQGLFFYPNNFNLLENDEKEEIDKLVFSKGIDN